Protein AF-I1CIH5-F1 (afdb_monomer_lite)

Radius of gyration: 15.89 Å; chains: 1; bounding box: 38×33×54 Å

Sequence (118 aa):
MNVLSSIPSLPNTFICGDFNARLGDLTGDALVSSRGAAMARWLADRSLTVLNGPLAHGIPTWVGFRDDREMSSIIDMFLTNASLLSPRLDIASDLSLGSDHRLLTLSFSFTQSRASES

Secondary structure (DSSP, 8-state):
--HHHHS---TT-EEEEE----BGGGTT-S-B-HHHHHHHHHHHHHT-EETHHHHSTT--SEEEEETTEEEEE--EEEEE-S--EEEEEEE-SS--SS-SBPPEEEEEE---------

pLDDT: mean 89.74, std 12.35, range [45.0, 98.5]

Organism: Rhizopus delemar (strain RA 99-880 / ATCC MYA-4621 / FGSC 9543 / NRRL 43880) (NCBI:txid246409)

Structure (mmCIF, N/CA/C/O backbone):
data_AF-I1CIH5-F1
#
_entry.id   AF-I1CIH5-F1
#
loop_
_atom_site.group_PDB
_atom_site.id
_atom_site.type_symbol
_atom_site.label_atom_id
_atom_site.label_alt_id
_atom_site.label_comp_id
_atom_site.label_asym_id
_atom_site.label_entity_id
_atom_site.label_seq_id
_atom_site.pdbx_PDB_ins_code
_atom_site.Cartn_x
_atom_site.Cartn_y
_atom_site.Cartn_z
_atom_site.occupancy
_atom_site.B_iso_or_equiv
_atom_site.auth_seq_id
_atom_site.auth_comp_id
_atom_site.auth_asym_id
_atom_site.auth_atom_id
_atom_site.pdbx_PDB_model_num
ATOM 1 N N . MET A 1 1 ? -15.513 17.835 -6.427 1.00 50.91 1 MET A N 1
ATOM 2 C CA . MET A 1 1 ? -15.741 16.819 -5.377 1.00 50.91 1 MET A CA 1
ATOM 3 C C . MET A 1 1 ? -14.695 15.728 -5.579 1.00 50.91 1 MET A C 1
ATOM 5 O O . MET A 1 1 ? -14.593 15.237 -6.694 1.00 50.91 1 MET A O 1
ATOM 9 N N . ASN A 1 2 ? -13.843 15.441 -4.592 1.00 70.88 2 ASN A N 1
ATOM 10 C CA . ASN A 1 2 ? -12.814 14.397 -4.710 1.00 70.88 2 ASN A CA 1
ATOM 11 C C . ASN A 1 2 ? -13.416 13.070 -4.218 1.00 70.88 2 ASN A C 1
ATOM 13 O O . ASN A 1 2 ? -13.958 13.049 -3.117 1.00 70.88 2 ASN A O 1
ATOM 17 N N . VAL A 1 3 ? -13.322 11.977 -4.979 1.00 75.94 3 VAL A N 1
ATOM 18 C CA . VAL A 1 3 ? -13.819 10.649 -4.555 1.00 75.94 3 VAL A CA 1
ATOM 19 C C . VAL A 1 3 ? -13.228 10.204 -3.209 1.00 75.94 3 VAL A C 1
ATOM 21 O O . VAL A 1 3 ? -13.903 9.582 -2.397 1.00 75.94 3 VAL A O 1
ATOM 24 N N . LEU A 1 4 ? -11.998 10.622 -2.898 1.00 76.25 4 LEU A N 1
ATOM 25 C CA . LEU A 1 4 ? -11.377 10.360 -1.600 1.00 76.25 4 LEU A CA 1
ATOM 26 C C . LEU A 1 4 ? -12.134 11.039 -0.445 1.00 76.25 4 LEU A C 1
ATOM 28 O O . LEU A 1 4 ? -12.186 10.520 0.669 1.00 76.25 4 LEU A O 1
ATOM 32 N N . SER A 1 5 ? -12.760 12.192 -0.703 1.00 78.94 5 SER A N 1
ATOM 33 C CA . SER A 1 5 ? -13.527 12.918 0.313 1.00 78.94 5 SER A CA 1
ATOM 34 C C . SER A 1 5 ? -14.870 12.266 0.654 1.00 78.94 5 SER A C 1
ATOM 36 O O . SER A 1 5 ? -15.357 12.477 1.762 1.00 78.94 5 SER A O 1
ATOM 38 N N . SER A 1 6 ? -15.430 11.446 -0.244 1.00 83.94 6 SER A N 1
ATOM 39 C CA . SER A 1 6 ? -16.687 10.720 -0.009 1.00 83.94 6 SER A CA 1
ATOM 40 C C . SER A 1 6 ? -16.513 9.397 0.734 1.00 83.94 6 SER A C 1
ATOM 42 O O . SER A 1 6 ? -17.512 8.809 1.138 1.00 83.94 6 SER A O 1
ATOM 44 N N . ILE A 1 7 ? -15.279 8.914 0.921 1.00 82.56 7 ILE A N 1
ATOM 45 C CA . ILE A 1 7 ? -15.032 7.703 1.712 1.00 82.56 7 ILE A CA 1
ATOM 46 C C . ILE A 1 7 ? -15.338 8.027 3.184 1.00 82.56 7 ILE A C 1
ATOM 48 O O . ILE A 1 7 ? -14.702 8.938 3.741 1.00 82.56 7 ILE A O 1
ATOM 52 N N . PRO A 1 8 ? -16.306 7.331 3.812 1.00 82.62 8 PRO A N 1
ATOM 53 C CA . PRO A 1 8 ? -16.703 7.615 5.182 1.00 82.62 8 PRO A CA 1
ATOM 54 C C . PRO A 1 8 ? -15.562 7.283 6.147 1.00 82.62 8 PRO A C 1
ATOM 56 O O . PRO A 1 8 ? -14.846 6.297 5.977 1.00 82.62 8 PRO A O 1
ATOM 59 N N . SER A 1 9 ? -15.398 8.114 7.176 1.00 82.00 9 SER A N 1
ATOM 60 C CA . SER A 1 9 ? -14.432 7.864 8.247 1.00 82.00 9 SER A CA 1
ATOM 61 C C . SER A 1 9 ? -15.087 6.989 9.313 1.00 82.00 9 SER A C 1
ATOM 63 O O . SER A 1 9 ? -15.709 7.495 10.246 1.00 82.00 9 SER A O 1
ATOM 65 N N . LEU A 1 10 ? -15.020 5.671 9.126 1.00 88.62 10 LEU A N 1
ATOM 66 C CA . LEU A 1 10 ? -15.536 4.690 10.083 1.00 88.62 10 LEU A CA 1
ATOM 67 C C . LEU A 1 10 ? -14.378 4.031 10.843 1.00 88.62 10 LEU A C 1
ATOM 69 O O . LEU A 1 10 ? -13.304 3.843 10.263 1.00 88.62 10 LEU A O 1
ATOM 73 N N . PRO A 1 11 ? -14.558 3.660 12.122 1.00 89.62 11 PRO A N 1
ATOM 74 C CA . PRO A 1 11 ? -13.556 2.882 12.840 1.00 89.62 11 PRO A CA 1
ATOM 75 C C . PRO A 1 11 ? -13.386 1.502 12.197 1.00 89.62 11 PRO A C 1
ATOM 77 O O . PRO A 1 11 ? -14.330 0.950 11.635 1.00 89.62 11 PRO A O 1
ATOM 80 N N . ASN A 1 12 ? -12.190 0.930 12.328 1.00 90.56 12 ASN A N 1
ATOM 81 C CA . ASN A 1 12 ? -11.848 -0.399 11.813 1.00 90.56 12 ASN A CA 1
ATOM 82 C C . ASN A 1 12 ? -12.047 -0.551 10.293 1.00 90.56 12 ASN A C 1
ATOM 84 O O . ASN A 1 12 ? -12.444 -1.609 9.805 1.00 90.56 12 ASN A O 1
ATOM 88 N N . THR A 1 13 ? -11.775 0.514 9.541 1.00 91.44 13 THR A N 1
ATOM 89 C CA . THR A 1 13 ? -11.881 0.523 8.082 1.00 91.44 13 THR A CA 1
ATOM 90 C C . THR A 1 13 ? -10.612 -0.037 7.456 1.00 91.44 13 THR A C 1
ATOM 92 O O . THR A 1 13 ? -9.501 0.325 7.846 1.00 91.44 13 THR A O 1
ATOM 95 N N . PHE A 1 14 ? -10.785 -0.875 6.438 1.00 93.69 14 PHE A N 1
ATOM 96 C CA . PHE A 1 14 ? -9.718 -1.309 5.545 1.00 93.69 14 PHE A CA 1
ATOM 97 C C . PHE A 1 14 ? -10.018 -0.820 4.133 1.00 93.69 14 PHE A C 1
ATOM 99 O O . PHE A 1 14 ? -11.146 -0.940 3.655 1.00 93.69 14 PHE A O 1
ATOM 106 N N . ILE A 1 15 ? -9.005 -0.271 3.471 1.00 94.88 15 ILE A N 1
ATOM 107 C CA . ILE A 1 15 ? -9.071 0.129 2.064 1.00 94.88 15 ILE A CA 1
ATOM 108 C C . ILE A 1 15 ? -7.861 -0.491 1.386 1.00 94.88 15 ILE A C 1
ATOM 110 O O . ILE A 1 15 ? -6.732 -0.250 1.812 1.00 94.88 15 ILE A O 1
ATOM 114 N N . CYS A 1 16 ? -8.083 -1.293 0.353 1.00 96.19 16 CYS A N 1
ATOM 115 C CA . CYS A 1 16 ? -6.999 -1.915 -0.387 1.00 96.19 16 CYS A CA 1
ATOM 116 C C . CYS A 1 16 ? -7.293 -2.020 -1.879 1.00 96.19 16 CYS A C 1
ATOM 118 O O . CYS A 1 16 ? -8.447 -1.952 -2.303 1.00 96.19 16 CYS A O 1
ATOM 120 N N . GLY A 1 17 ? -6.225 -2.167 -2.656 1.00 95.75 17 GLY A N 1
ATOM 121 C CA . GLY A 1 17 ? -6.265 -2.259 -4.113 1.00 95.75 17 GLY A CA 1
ATOM 122 C C . GLY A 1 17 ? -5.238 -1.343 -4.766 1.00 95.75 17 GLY A C 1
ATOM 123 O O . GLY A 1 17 ? -4.376 -0.790 -4.080 1.00 95.75 17 GLY A O 1
ATOM 124 N N . ASP A 1 18 ? -5.361 -1.182 -6.081 1.00 96.62 18 ASP A N 1
ATOM 125 C CA . ASP A 1 18 ? -4.527 -0.292 -6.886 1.00 96.62 18 ASP A CA 1
ATOM 126 C C . ASP A 1 18 ? -4.971 1.171 -6.718 1.00 96.62 18 ASP A C 1
ATOM 128 O O . ASP A 1 18 ? -6.047 1.583 -7.159 1.00 96.62 18 ASP A O 1
ATOM 132 N N . PHE A 1 19 ? -4.127 1.977 -6.078 1.00 96.31 19 PHE A N 1
ATOM 133 C CA . PHE A 1 19 ? -4.346 3.418 -5.926 1.00 96.31 19 PHE A CA 1
ATOM 134 C C . PHE A 1 19 ? -3.765 4.224 -7.089 1.00 96.31 19 PHE A C 1
ATOM 136 O O . PHE A 1 19 ? -4.017 5.430 -7.199 1.00 96.31 19 PHE A O 1
ATOM 143 N N . ASN A 1 20 ? -2.940 3.589 -7.925 1.00 97.06 20 ASN A N 1
ATOM 144 C CA . ASN A 1 20 ? -2.184 4.199 -9.009 1.00 97.06 20 ASN A CA 1
ATOM 145 C C . ASN A 1 20 ? -1.415 5.459 -8.544 1.00 97.06 20 ASN A C 1
ATOM 147 O O . ASN A 1 20 ? -1.291 6.470 -9.252 1.00 97.06 20 ASN A O 1
ATOM 151 N N . ALA A 1 21 ? -0.943 5.417 -7.295 1.00 97.44 21 ALA A N 1
ATOM 152 C CA . ALA A 1 21 ? -0.344 6.521 -6.565 1.00 97.44 21 ALA A CA 1
ATOM 153 C C . ALA A 1 21 ? 0.928 6.040 -5.866 1.00 97.44 21 ALA A C 1
ATOM 155 O O . ALA A 1 21 ? 0.892 5.131 -5.048 1.00 97.44 21 ALA A O 1
ATOM 156 N N . ARG A 1 22 ? 2.050 6.685 -6.184 1.00 98.44 22 ARG A N 1
ATOM 157 C CA . ARG A 1 22 ? 3.368 6.383 -5.610 1.00 98.44 22 ARG A CA 1
ATOM 158 C C . ARG A 1 22 ? 3.670 7.326 -4.451 1.00 98.44 22 ARG A C 1
ATOM 160 O O . ARG A 1 22 ? 3.614 8.546 -4.657 1.00 98.44 22 ARG A O 1
ATOM 167 N N . LEU A 1 23 ? 3.954 6.771 -3.272 1.00 98.19 23 LEU A N 1
ATOM 168 C CA . LEU A 1 23 ? 4.136 7.500 -2.006 1.00 98.19 23 LEU A CA 1
ATOM 169 C C . LEU A 1 23 ? 5.609 7.705 -1.607 1.00 98.19 23 LEU A C 1
ATOM 171 O O . LEU A 1 23 ? 5.876 8.226 -0.524 1.00 98.19 23 LEU A O 1
ATOM 175 N N . GLY A 1 24 ? 6.556 7.350 -2.478 1.00 98.12 24 GLY A N 1
ATOM 176 C CA . GLY A 1 24 ? 7.983 7.538 -2.236 1.00 98.12 24 GLY A CA 1
ATOM 177 C C . GLY A 1 24 ? 8.477 6.795 -0.995 1.00 98.12 24 GLY A C 1
ATOM 178 O O . GLY A 1 24 ? 8.089 5.652 -0.734 1.00 98.12 24 GLY A O 1
ATOM 179 N N . ASP A 1 25 ? 9.269 7.497 -0.186 1.00 98.00 25 ASP A N 1
ATOM 180 C CA . ASP A 1 25 ? 9.905 6.989 1.034 1.00 98.00 25 ASP A CA 1
ATOM 181 C C . ASP A 1 25 ? 8.934 6.329 2.022 1.00 98.00 25 ASP A C 1
ATOM 183 O O . ASP A 1 25 ? 9.323 5.391 2.718 1.00 98.00 25 ASP A O 1
ATOM 187 N N . LEU A 1 26 ? 7.663 6.755 2.059 1.00 97.75 26 LEU A N 1
ATOM 188 C CA . LEU A 1 26 ? 6.653 6.171 2.950 1.00 97.75 26 LEU A CA 1
ATOM 189 C C . LEU A 1 26 ? 6.451 4.671 2.694 1.00 97.75 26 LEU A C 1
ATOM 191 O O . LEU A 1 26 ? 6.202 3.915 3.630 1.00 97.75 26 LEU A O 1
ATOM 195 N N . THR A 1 27 ? 6.558 4.240 1.439 1.00 98.31 27 THR A N 1
ATOM 196 C CA . THR A 1 27 ? 6.448 2.831 1.038 1.00 98.31 27 THR A CA 1
ATOM 197 C C . THR A 1 27 ? 7.778 2.238 0.587 1.00 98.31 27 THR A C 1
ATOM 199 O O . THR A 1 27 ? 7.846 1.037 0.353 1.00 98.31 27 THR A O 1
ATOM 202 N N . GLY A 1 28 ? 8.824 3.055 0.440 1.00 98.19 28 GLY A N 1
ATOM 203 C CA . GLY A 1 28 ? 10.089 2.664 -0.186 1.00 98.19 28 GLY A CA 1
ATOM 204 C C . GLY A 1 28 ? 10.026 2.661 -1.714 1.00 98.19 28 GLY A C 1
ATOM 205 O O . GLY A 1 28 ? 10.834 2.009 -2.368 1.00 98.19 28 GLY A O 1
ATOM 206 N N . ASP A 1 29 ? 9.050 3.363 -2.295 1.00 97.94 29 ASP A N 1
ATOM 207 C CA . ASP A 1 29 ? 8.976 3.556 -3.740 1.00 97.94 29 ASP A CA 1
ATOM 208 C C . ASP A 1 29 ? 10.002 4.622 -4.170 1.00 97.94 29 ASP A C 1
ATOM 210 O O . ASP A 1 29 ? 10.207 5.615 -3.478 1.00 97.94 29 ASP A O 1
ATOM 214 N N . ALA A 1 30 ? 10.635 4.446 -5.331 1.00 96.50 30 ALA A N 1
ATOM 215 C CA . ALA A 1 30 ? 11.623 5.389 -5.850 1.00 96.50 30 ALA A CA 1
ATOM 216 C C . ALA A 1 30 ? 11.064 6.787 -6.188 1.00 96.50 30 ALA A C 1
ATOM 218 O O . ALA A 1 30 ? 11.841 7.736 -6.277 1.00 96.50 30 ALA A O 1
ATOM 219 N N . LEU A 1 31 ? 9.755 6.931 -6.435 1.00 97.31 3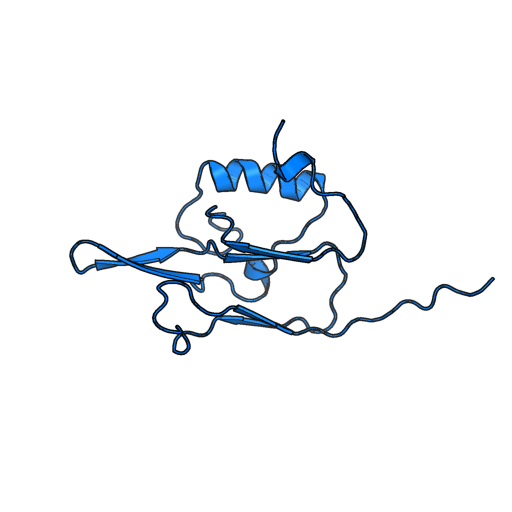1 LEU A N 1
ATOM 220 C CA . LEU A 1 31 ? 9.143 8.197 -6.847 1.00 97.31 31 LEU A CA 1
ATOM 221 C C . LEU A 1 31 ? 7.942 8.573 -5.977 1.00 97.31 31 LEU A C 1
ATOM 223 O O . LEU A 1 31 ? 7.179 7.732 -5.505 1.00 97.31 31 LEU A O 1
ATOM 227 N N . VAL A 1 32 ? 7.697 9.880 -5.894 1.00 98.19 32 VAL A N 1
ATOM 228 C CA . VAL A 1 32 ? 6.418 10.441 -5.454 1.00 98.19 32 VAL A CA 1
ATOM 229 C C . VAL A 1 32 ? 5.663 10.937 -6.680 1.00 98.19 32 VAL A C 1
ATOM 231 O O . VAL A 1 32 ? 6.164 11.746 -7.459 1.00 98.19 32 VAL A O 1
ATOM 234 N N . SER A 1 33 ? 4.436 10.459 -6.857 1.00 97.88 33 SER A N 1
ATOM 235 C CA . SER A 1 33 ? 3.543 10.939 -7.921 1.00 97.88 33 SER A CA 1
ATOM 236 C C . SER A 1 33 ? 2.660 12.094 -7.432 1.00 97.88 33 SER A C 1
ATOM 238 O O . SER A 1 33 ? 2.429 12.238 -6.232 1.00 97.88 33 SER A O 1
ATOM 240 N N . SER A 1 34 ? 2.078 12.881 -8.343 1.00 96.62 34 SER A N 1
ATOM 241 C CA . SER A 1 34 ? 1.091 13.918 -7.983 1.00 96.62 34 SER A CA 1
ATOM 242 C C . SER A 1 34 ? -0.130 13.336 -7.257 1.00 96.62 34 SER A C 1
ATOM 244 O O . SER A 1 34 ? -0.608 13.914 -6.279 1.00 96.62 34 SER A O 1
ATOM 246 N N . ARG A 1 35 ? -0.591 12.150 -7.683 1.00 96.44 35 ARG A N 1
ATOM 247 C CA . ARG A 1 35 ? -1.639 11.377 -6.999 1.00 96.44 35 ARG A CA 1
ATOM 248 C C . ARG A 1 35 ? -1.200 10.943 -5.602 1.00 96.44 35 ARG A C 1
ATOM 250 O O . ARG A 1 35 ? -1.971 11.089 -4.662 1.00 96.44 35 ARG A O 1
ATOM 257 N N . GLY A 1 36 ? 0.051 10.512 -5.451 1.00 97.06 36 GLY A N 1
ATOM 258 C CA . GLY A 1 36 ? 0.654 10.189 -4.156 1.00 97.06 36 GLY A CA 1
ATOM 259 C C . GLY A 1 36 ? 0.703 11.384 -3.208 1.00 97.06 36 GLY A C 1
ATOM 260 O O . GLY A 1 36 ? 0.287 11.271 -2.062 1.00 97.06 36 GLY A O 1
ATOM 261 N N . ALA A 1 37 ? 1.103 12.560 -3.693 1.00 95.69 37 ALA A N 1
ATOM 262 C CA . ALA A 1 37 ? 1.107 13.780 -2.886 1.00 95.69 37 ALA A CA 1
ATOM 263 C C . ALA A 1 37 ? -0.307 14.188 -2.424 1.00 95.69 37 ALA A C 1
ATOM 265 O O . ALA A 1 37 ? -0.492 14.617 -1.284 1.00 95.69 37 ALA A O 1
ATOM 266 N N . ALA A 1 38 ? -1.320 14.038 -3.285 1.00 93.38 38 ALA A N 1
ATOM 267 C CA . ALA A 1 38 ? -2.716 14.278 -2.915 1.00 93.38 38 ALA A CA 1
ATOM 268 C C . ALA A 1 38 ? -3.235 13.236 -1.907 1.00 93.38 38 ALA A C 1
ATOM 270 O O . ALA A 1 38 ? -3.908 13.594 -0.940 1.00 93.38 38 ALA A O 1
ATOM 271 N N . MET A 1 39 ? -2.887 11.963 -2.109 1.00 94.44 39 MET A N 1
ATOM 272 C CA . MET A 1 39 ? -3.227 10.863 -1.210 1.00 94.44 39 MET A CA 1
ATOM 273 C C . MET A 1 39 ? -2.584 11.037 0.170 1.00 94.44 39 MET A C 1
ATOM 275 O O . MET A 1 39 ? -3.268 10.858 1.168 1.00 94.44 39 MET A O 1
ATOM 279 N N . ALA A 1 40 ? -1.322 11.465 0.254 1.00 93.75 40 ALA A N 1
ATOM 280 C CA . ALA A 1 40 ? -0.631 11.711 1.521 1.00 93.75 40 ALA A CA 1
ATOM 281 C C . ALA A 1 40 ? -1.355 12.745 2.401 1.00 93.75 40 ALA A C 1
ATOM 283 O O . ALA A 1 40 ? -1.500 12.541 3.605 1.00 93.75 40 ALA A O 1
ATOM 284 N N . ARG A 1 41 ? -1.882 13.822 1.799 1.00 91.38 41 ARG A N 1
ATOM 285 C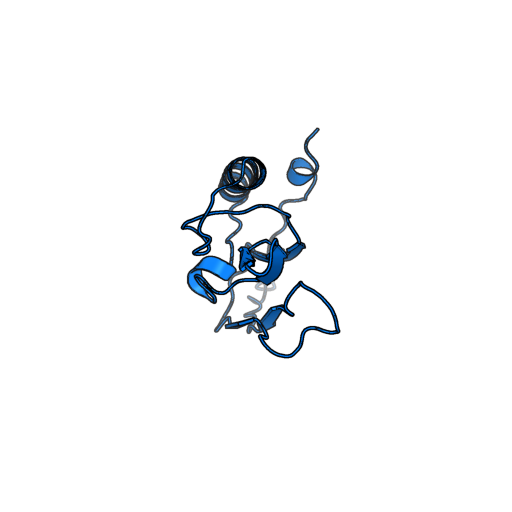 CA . ARG A 1 41 ? -2.710 14.813 2.514 1.00 91.38 41 ARG A CA 1
ATOM 286 C C . ARG A 1 41 ? -4.008 14.187 3.022 1.00 91.38 41 ARG A C 1
ATOM 288 O O . ARG A 1 41 ? -4.360 14.340 4.183 1.00 91.38 41 ARG A O 1
ATOM 295 N N . TRP A 1 42 ? -4.676 13.422 2.162 1.00 91.06 42 TRP A N 1
ATOM 296 C CA . TRP A 1 42 ? -5.914 12.727 2.509 1.00 91.06 42 TRP A CA 1
ATOM 297 C C . TRP A 1 42 ? -5.743 11.693 3.638 1.00 91.06 42 TRP A C 1
ATOM 299 O O . TRP A 1 42 ? -6.632 11.568 4.481 1.00 91.06 42 TRP A O 1
ATOM 309 N N . LEU A 1 43 ? -4.612 10.979 3.669 1.00 92.75 43 LEU A N 1
ATOM 310 C CA . LEU A 1 43 ? -4.258 10.027 4.726 1.00 92.75 43 LEU A CA 1
ATOM 311 C C . LEU A 1 43 ? -4.071 10.733 6.076 1.00 92.75 43 LEU A C 1
ATOM 313 O O . LEU A 1 43 ? -4.608 10.266 7.083 1.00 92.75 43 LEU A O 1
ATOM 317 N N . ALA A 1 44 ? -3.362 11.869 6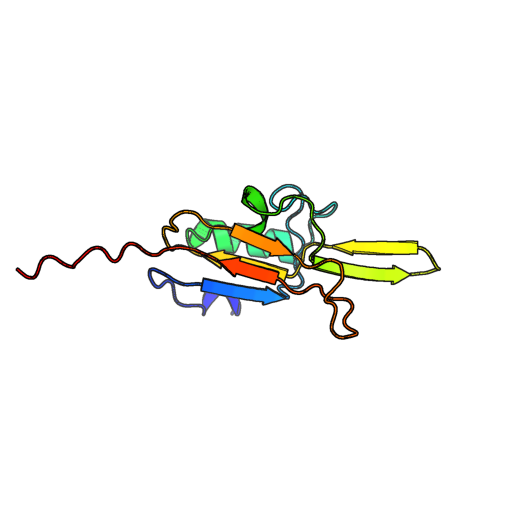.082 1.00 88.06 44 ALA A N 1
ATOM 318 C CA . ALA A 1 44 ? -3.125 12.667 7.285 1.00 88.06 44 ALA A CA 1
ATOM 319 C C . ALA A 1 44 ? -4.440 13.154 7.920 1.00 88.06 44 ALA A C 1
ATOM 321 O O . ALA A 1 44 ? -4.604 13.057 9.135 1.00 88.06 44 ALA A O 1
ATOM 322 N N . ASP A 1 45 ? -5.405 13.579 7.100 1.00 87.81 45 ASP A N 1
ATOM 323 C CA . ASP A 1 45 ? -6.709 14.069 7.568 1.00 87.81 45 ASP A CA 1
ATOM 324 C C . ASP A 1 45 ? -7.606 12.973 8.178 1.00 87.81 45 ASP A C 1
ATOM 326 O O . ASP A 1 45 ? -8.543 13.279 8.915 1.00 87.81 45 ASP A O 1
ATOM 330 N N . ARG A 1 46 ? -7.376 11.694 7.843 1.00 84.75 46 ARG A N 1
ATOM 331 C CA . ARG A 1 46 ? -8.260 10.564 8.205 1.00 84.75 46 ARG A CA 1
ATOM 332 C C . ARG A 1 46 ? -7.637 9.549 9.159 1.00 84.75 46 ARG A C 1
ATOM 334 O O . ARG A 1 46 ? -8.265 8.530 9.441 1.00 84.75 46 ARG A O 1
ATOM 341 N N . SER A 1 47 ? -6.418 9.805 9.634 1.00 86.88 47 SER A N 1
ATOM 342 C CA . SER A 1 47 ? -5.675 8.886 10.509 1.00 86.88 47 SER A CA 1
ATOM 343 C C . SER A 1 47 ? -5.559 7.465 9.928 1.00 86.88 47 SER A C 1
ATOM 345 O O . SER A 1 47 ? -5.597 6.477 10.659 1.00 86.88 47 SER A O 1
ATOM 347 N N . LEU A 1 48 ? -5.435 7.357 8.601 1.00 92.81 48 LEU A N 1
ATOM 348 C CA . LEU A 1 48 ? -5.209 6.088 7.912 1.00 92.81 48 LEU A CA 1
ATOM 349 C C . LEU A 1 48 ? -3.708 5.818 7.818 1.00 92.81 48 LEU A C 1
ATOM 351 O O . LEU A 1 48 ? -2.941 6.654 7.343 1.00 92.81 48 LEU A O 1
ATOM 355 N N . THR A 1 49 ? -3.301 4.621 8.221 1.00 95.06 49 THR A N 1
ATOM 356 C CA . THR A 1 49 ? -1.928 4.134 8.089 1.00 95.06 49 THR A CA 1
ATOM 357 C C . THR A 1 49 ? -1.790 3.312 6.814 1.00 95.06 49 THR A C 1
ATOM 359 O O . THR A 1 49 ? -2.621 2.446 6.549 1.00 95.06 49 THR A O 1
ATOM 362 N N . VAL A 1 50 ? -0.725 3.556 6.047 1.00 98.06 50 VAL A N 1
ATOM 363 C CA . VAL A 1 50 ? -0.329 2.738 4.891 1.00 98.06 50 VAL A CA 1
ATOM 364 C C . VAL A 1 50 ? 0.508 1.568 5.401 1.00 98.06 50 VAL A C 1
ATOM 366 O O . VAL A 1 50 ? 1.658 1.757 5.789 1.00 98.06 50 VAL A O 1
ATOM 369 N N . LEU A 1 51 ? -0.051 0.360 5.413 1.00 98.44 51 LEU A N 1
ATOM 370 C CA . LEU A 1 51 ? 0.595 -0.823 5.994 1.00 98.44 51 LEU A CA 1
ATOM 371 C C . LEU A 1 51 ? 1.809 -1.310 5.194 1.00 98.44 51 LEU A C 1
ATOM 373 O O . LEU A 1 51 ? 2.698 -1.935 5.767 1.00 98.44 51 LEU A O 1
ATOM 377 N N . ASN A 1 52 ? 1.891 -0.987 3.900 1.00 98.50 52 ASN A N 1
ATOM 378 C CA . ASN A 1 52 ? 3.049 -1.319 3.066 1.00 98.50 52 ASN A CA 1
ATOM 379 C C . ASN A 1 52 ? 4.352 -0.732 3.619 1.00 98.50 52 ASN A C 1
ATOM 381 O O . ASN A 1 52 ? 5.383 -1.387 3.534 1.00 98.50 52 ASN A O 1
ATOM 385 N N . GLY A 1 53 ? 4.304 0.463 4.218 1.00 98.25 53 GLY A N 1
ATOM 386 C CA . GLY A 1 53 ? 5.478 1.114 4.798 1.00 98.25 53 GLY A CA 1
ATOM 387 C C . GLY A 1 53 ? 6.145 0.271 5.889 1.00 98.25 53 GLY A C 1
ATOM 388 O O . GLY A 1 53 ? 7.281 -0.147 5.710 1.00 98.25 53 GLY A O 1
ATOM 389 N N . PRO A 1 54 ? 5.471 -0.021 7.012 1.00 98.12 54 PRO A N 1
ATOM 390 C CA . PRO A 1 54 ? 6.075 -0.789 8.097 1.00 98.12 54 PRO A CA 1
ATOM 391 C C . PRO A 1 54 ? 6.199 -2.297 7.825 1.00 98.12 54 PRO A C 1
ATOM 393 O O . PRO A 1 54 ? 7.034 -2.936 8.458 1.00 98.12 54 PRO A O 1
ATOM 396 N N . LEU A 1 55 ? 5.375 -2.885 6.946 1.00 98.38 55 LEU A N 1
ATOM 397 C CA . LEU A 1 55 ? 5.295 -4.350 6.806 1.00 98.38 55 LEU A CA 1
ATOM 398 C C . LEU A 1 55 ? 5.953 -4.911 5.539 1.00 98.38 55 LEU A C 1
ATOM 400 O O . LEU A 1 55 ? 6.271 -6.095 5.516 1.00 98.38 55 LEU A O 1
ATOM 404 N N . ALA A 1 56 ? 6.142 -4.100 4.496 1.00 97.94 56 ALA A N 1
ATOM 405 C CA . ALA A 1 56 ? 6.658 -4.551 3.202 1.00 97.94 56 ALA A CA 1
ATOM 406 C C . ALA A 1 56 ? 7.451 -3.443 2.476 1.00 97.94 56 ALA A C 1
ATOM 408 O O . ALA A 1 56 ? 7.319 -3.259 1.264 1.00 97.94 56 ALA A O 1
ATOM 409 N N . HIS A 1 57 ? 8.244 -2.670 3.229 1.00 98.38 57 HIS A N 1
ATOM 410 C CA . HIS A 1 57 ? 8.965 -1.503 2.711 1.00 98.38 57 HIS A CA 1
ATOM 411 C C . HIS A 1 57 ? 9.857 -1.858 1.518 1.00 98.38 57 HIS A C 1
ATOM 413 O O . HIS A 1 57 ? 10.634 -2.811 1.575 1.00 98.38 57 HIS A O 1
ATOM 419 N N . GLY A 1 58 ? 9.748 -1.084 0.439 1.00 98.06 58 GLY A N 1
ATOM 420 C CA . GLY A 1 58 ? 10.583 -1.222 -0.753 1.00 98.06 58 GLY A CA 1
ATOM 421 C C . GLY A 1 58 ? 10.270 -2.436 -1.628 1.00 98.06 58 GLY A C 1
ATOM 422 O O . GLY A 1 58 ? 10.933 -2.623 -2.645 1.00 98.06 58 GLY A O 1
ATOM 423 N N . ILE A 1 59 ? 9.271 -3.253 -1.280 1.00 97.62 59 ILE A N 1
ATOM 424 C CA . ILE A 1 59 ? 8.884 -4.419 -2.077 1.00 97.62 59 ILE A CA 1
ATOM 425 C C . ILE A 1 59 ? 7.855 -3.981 -3.136 1.00 97.62 59 ILE A C 1
ATOM 427 O O . ILE A 1 59 ? 6.744 -3.588 -2.773 1.00 97.62 59 ILE A O 1
ATOM 431 N N . PRO A 1 60 ? 8.176 -4.053 -4.446 1.00 96.75 60 PRO A N 1
ATOM 432 C CA . PRO A 1 60 ? 7.263 -3.610 -5.496 1.00 96.75 60 PRO A CA 1
ATOM 433 C C . PRO A 1 60 ? 5.982 -4.433 -5.553 1.00 96.75 60 PRO A C 1
ATOM 435 O O . PRO A 1 60 ? 6.033 -5.648 -5.357 1.00 96.75 60 PRO A O 1
ATOM 438 N N . THR A 1 61 ? 4.869 -3.784 -5.894 1.00 96.94 61 THR A N 1
ATOM 439 C CA . THR A 1 61 ? 3.554 -4.425 -6.082 1.00 96.94 61 THR A CA 1
ATOM 440 C C . THR A 1 61 ? 3.157 -4.520 -7.542 1.00 96.94 61 THR A C 1
ATOM 442 O O . THR A 1 61 ? 2.358 -5.371 -7.900 1.00 96.94 61 THR A O 1
ATOM 445 N N . TRP A 1 62 ? 3.767 -3.696 -8.385 1.00 96.12 62 TRP A N 1
ATOM 446 C CA . TRP A 1 62 ? 3.663 -3.763 -9.830 1.00 96.12 62 TRP A CA 1
ATOM 447 C C . TRP A 1 62 ? 5.063 -3.899 -10.423 1.00 96.12 62 TRP A C 1
ATOM 449 O O . TRP A 1 62 ? 5.998 -3.212 -9.988 1.00 96.12 62 TRP A O 1
ATOM 459 N N . VAL A 1 63 ? 5.199 -4.787 -11.406 1.00 94.12 63 VAL A N 1
ATOM 460 C CA . VAL A 1 63 ? 6.420 -4.996 -12.184 1.00 94.12 63 VAL A CA 1
ATOM 461 C C . VAL A 1 63 ? 6.048 -5.134 -13.653 1.00 94.12 63 VAL A C 1
ATOM 463 O O . VAL A 1 63 ? 5.350 -6.066 -14.040 1.00 94.12 63 VAL A O 1
ATOM 466 N N . GLY A 1 64 ? 6.554 -4.225 -14.477 1.00 91.44 64 GLY A N 1
ATOM 467 C CA . GLY A 1 64 ? 6.389 -4.249 -15.924 1.00 91.44 64 GLY A CA 1
ATOM 468 C C . GLY A 1 64 ? 7.720 -4.127 -16.653 1.00 91.44 64 GLY A C 1
ATOM 469 O O . GLY A 1 64 ? 8.780 -3.983 -16.047 1.00 91.44 64 GLY A O 1
ATOM 470 N N . PHE A 1 65 ? 7.662 -4.144 -17.981 1.00 89.88 65 PHE A N 1
ATOM 471 C CA . PHE A 1 65 ? 8.833 -3.997 -18.841 1.00 89.88 65 PHE A CA 1
ATOM 472 C C . PHE A 1 65 ? 8.638 -2.838 -19.809 1.00 89.88 65 PHE A C 1
ATOM 474 O O . PHE A 1 65 ? 7.574 -2.680 -20.409 1.00 89.88 65 PHE A O 1
ATOM 481 N N . ARG A 1 66 ? 9.684 -2.033 -19.979 1.00 88.81 66 ARG A N 1
ATOM 482 C CA . ARG A 1 66 ? 9.753 -0.995 -21.006 1.00 88.81 66 ARG A CA 1
ATOM 483 C C . ARG A 1 66 ? 11.139 -1.015 -21.627 1.00 88.81 66 ARG A C 1
ATOM 485 O O . ARG A 1 66 ? 12.116 -0.867 -20.903 1.00 88.81 66 ARG A O 1
ATOM 492 N N . ASP A 1 67 ? 11.208 -1.168 -22.947 1.00 91.56 67 ASP A N 1
ATOM 493 C CA . ASP A 1 67 ? 12.471 -1.199 -23.699 1.00 91.56 67 ASP A CA 1
ATOM 494 C C . ASP A 1 67 ? 13.477 -2.214 -23.099 1.00 91.56 67 ASP A C 1
ATOM 496 O O . ASP A 1 67 ? 14.619 -1.872 -22.805 1.00 91.56 67 ASP A O 1
ATOM 500 N N . ASP A 1 68 ? 13.008 -3.441 -22.823 1.00 90.00 68 ASP A N 1
ATOM 501 C CA . ASP A 1 68 ? 13.743 -4.541 -22.159 1.00 90.00 68 ASP A CA 1
ATOM 502 C C . ASP A 1 68 ? 14.289 -4.236 -20.753 1.00 90.00 68 ASP A C 1
ATOM 504 O O . ASP A 1 68 ? 15.042 -5.018 -20.169 1.00 90.00 68 ASP A O 1
ATOM 508 N N . ARG A 1 69 ? 13.871 -3.118 -20.156 1.00 91.31 69 ARG A N 1
ATOM 509 C CA . ARG A 1 69 ? 14.192 -2.761 -18.779 1.00 91.31 69 ARG A CA 1
ATOM 510 C C . ARG A 1 69 ? 13.008 -3.047 -17.867 1.00 91.31 69 ARG A C 1
ATOM 512 O O . ARG A 1 69 ? 11.902 -2.554 -18.096 1.00 91.31 69 ARG A O 1
ATOM 519 N N . GLU A 1 70 ? 13.268 -3.789 -16.794 1.00 90.94 70 GLU A N 1
ATOM 520 C CA . GLU A 1 70 ? 12.300 -3.964 -15.714 1.00 90.94 70 GLU A CA 1
ATOM 521 C C . GLU A 1 70 ? 12.009 -2.608 -15.056 1.00 90.94 70 GLU A C 1
ATOM 523 O O . GLU A 1 70 ? 12.908 -1.850 -14.673 1.00 90.94 70 GLU A O 1
ATOM 528 N N . MET A 1 71 ? 10.726 -2.297 -14.951 1.00 94.44 71 MET A N 1
ATOM 529 C CA . MET A 1 71 ? 10.194 -1.158 -14.229 1.00 94.44 71 MET A CA 1
ATOM 530 C C . MET A 1 71 ? 9.325 -1.667 -13.096 1.00 94.44 71 MET A C 1
ATOM 532 O O . MET A 1 71 ? 8.583 -2.630 -13.257 1.00 94.44 71 MET A O 1
ATOM 536 N N . SER A 1 72 ? 9.370 -0.985 -11.960 1.00 96.19 72 SER A N 1
ATOM 537 C CA . SER A 1 72 ? 8.582 -1.385 -10.807 1.00 96.19 72 SER A CA 1
ATOM 538 C C . SER A 1 72 ? 8.052 -0.183 -10.033 1.00 96.19 72 SER A C 1
ATOM 540 O O . SER A 1 72 ? 8.588 0.934 -10.104 1.00 96.19 72 SER A O 1
ATOM 542 N N . SER A 1 73 ? 6.948 -0.407 -9.330 1.00 97.69 73 SER A N 1
ATOM 543 C CA . SER A 1 73 ? 6.327 0.579 -8.451 1.00 97.69 73 SER A CA 1
ATOM 544 C C . SER A 1 73 ? 5.551 -0.089 -7.324 1.00 97.69 73 SER A C 1
ATOM 546 O O . 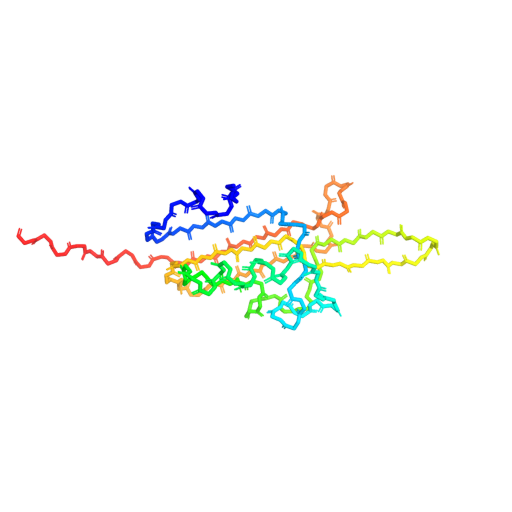SER A 1 73 ? 5.178 -1.260 -7.405 1.00 97.69 73 SER A O 1
ATOM 548 N N . ILE A 1 74 ? 5.289 0.684 -6.278 1.00 98.50 74 ILE A N 1
ATOM 549 C CA . ILE A 1 74 ? 4.412 0.336 -5.167 1.00 98.50 74 ILE A CA 1
ATOM 550 C C . ILE A 1 74 ? 3.167 1.210 -5.307 1.00 98.50 74 ILE A C 1
ATOM 552 O O . ILE A 1 74 ? 3.192 2.405 -5.009 1.00 98.50 74 ILE A O 1
ATOM 556 N N . ILE A 1 75 ? 2.103 0.612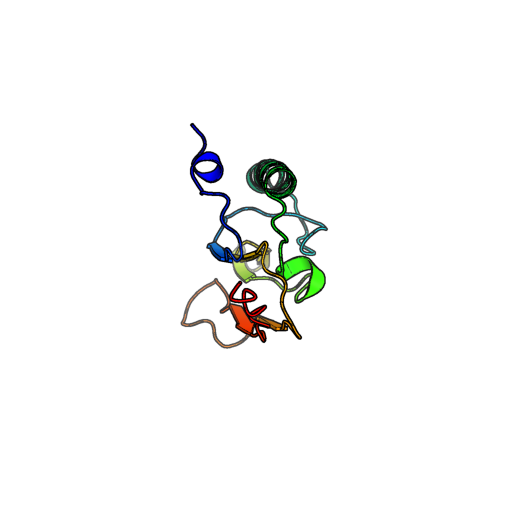 -5.835 1.00 98.12 75 ILE A N 1
ATOM 557 C CA . ILE A 1 75 ? 0.832 1.291 -6.143 1.00 98.12 75 ILE A CA 1
ATOM 558 C C . ILE A 1 75 ? -0.383 0.551 -5.582 1.00 98.12 75 ILE A C 1
ATOM 560 O O . ILE A 1 75 ? -1.419 1.176 -5.354 1.00 98.12 75 ILE A O 1
ATOM 564 N N . ASP A 1 76 ? -0.228 -0.736 -5.273 1.00 97.88 76 ASP A N 1
ATOM 565 C CA . ASP A 1 76 ? -1.213 -1.538 -4.562 1.00 97.88 76 ASP A CA 1
ATOM 566 C C . ASP A 1 76 ? -0.928 -1.454 -3.068 1.00 97.88 76 ASP A C 1
ATOM 568 O O . ASP A 1 76 ? 0.183 -1.732 -2.611 1.00 97.88 76 ASP A O 1
ATOM 572 N N . MET A 1 77 ? -1.906 -1.033 -2.275 1.00 98.25 77 MET A N 1
ATOM 573 C CA . MET A 1 77 ? -1.660 -0.776 -0.857 1.00 98.25 77 MET A CA 1
ATOM 574 C C . MET A 1 77 ? -2.765 -1.313 0.033 1.00 98.25 77 MET A C 1
ATOM 576 O O . MET A 1 77 ? -3.902 -1.476 -0.398 1.00 98.25 77 MET A O 1
ATOM 580 N N . PHE A 1 78 ? -2.427 -1.551 1.297 1.00 98.19 78 PHE A N 1
ATOM 581 C CA . PHE A 1 78 ? -3.396 -1.714 2.373 1.00 98.19 78 PHE A CA 1
ATOM 582 C C . PHE A 1 78 ? -3.365 -0.486 3.278 1.00 98.19 78 PHE A C 1
ATOM 584 O O . PHE A 1 78 ? -2.318 -0.118 3.810 1.00 98.19 78 PHE A O 1
ATOM 591 N N . LEU A 1 79 ? -4.527 0.129 3.471 1.00 96.62 79 LEU A N 1
ATOM 592 C CA . LEU A 1 79 ? -4.739 1.256 4.368 1.00 96.62 79 LEU A CA 1
ATOM 593 C C . LEU A 1 79 ? -5.678 0.843 5.490 1.00 96.62 79 LEU A C 1
ATOM 595 O O . LEU A 1 79 ? -6.684 0.177 5.236 1.00 96.62 79 LEU A O 1
ATOM 599 N N . THR A 1 80 ? -5.404 1.285 6.713 1.00 95.38 80 THR A N 1
ATOM 600 C CA . THR A 1 80 ? -6.338 1.063 7.817 1.00 95.38 80 THR A CA 1
ATOM 601 C C . THR A 1 80 ? -6.227 2.107 8.919 1.00 95.38 80 THR A C 1
ATOM 603 O O . THR A 1 80 ? -5.176 2.715 9.110 1.00 95.38 80 THR A O 1
ATOM 606 N N . ASN A 1 81 ? -7.319 2.297 9.655 1.00 93.50 81 ASN A N 1
ATOM 607 C CA . ASN A 1 81 ? -7.334 2.955 10.964 1.00 93.50 81 ASN A CA 1
ATOM 608 C C . ASN A 1 81 ? -7.621 1.959 12.108 1.00 93.50 81 ASN A C 1
ATOM 610 O O . ASN A 1 81 ? -7.879 2.374 13.236 1.00 93.50 81 ASN A O 1
ATOM 614 N N . ALA A 1 82 ? -7.620 0.654 11.818 1.00 92.56 82 ALA A N 1
ATOM 615 C CA . ALA A 1 82 ? -7.779 -0.400 12.807 1.00 92.56 82 ALA A CA 1
ATOM 616 C C . ALA A 1 82 ? -6.466 -0.642 13.564 1.00 92.56 82 ALA A C 1
ATOM 618 O O . ALA A 1 82 ? -5.380 -0.629 12.979 1.00 92.56 82 ALA A O 1
ATOM 619 N N . SER A 1 83 ? -6.573 -0.961 14.851 1.00 92.19 83 SER A N 1
ATOM 620 C CA . SER A 1 83 ? -5.454 -1.505 15.621 1.00 92.19 83 SER A CA 1
ATOM 621 C C . SER A 1 83 ? -5.294 -2.991 15.304 1.00 92.19 83 SER A C 1
ATOM 623 O O . SER A 1 83 ? -6.176 -3.791 15.616 1.00 92.19 83 SER A O 1
ATOM 625 N N . LEU A 1 84 ? -4.174 -3.362 14.682 1.00 93.44 84 LEU A N 1
ATOM 626 C CA . LEU A 1 84 ? -3.889 -4.743 14.286 1.00 93.44 84 LEU A CA 1
ATOM 627 C C . LEU A 1 84 ? -2.953 -5.420 15.286 1.00 93.44 84 LEU A C 1
ATOM 629 O O . LEU A 1 84 ? -1.956 -4.829 15.701 1.00 93.44 84 LEU A O 1
ATOM 633 N N . LEU A 1 85 ? -3.224 -6.683 15.617 1.00 94.75 85 LEU A N 1
ATOM 634 C CA . LEU A 1 85 ? -2.285 -7.521 16.358 1.00 94.75 85 LEU A CA 1
ATOM 635 C C . LEU A 1 85 ? -1.516 -8.429 15.410 1.00 94.75 85 LEU A C 1
ATOM 637 O O . LEU A 1 85 ? -2.113 -9.113 14.578 1.00 94.75 85 LEU A O 1
ATOM 641 N N . SER A 1 86 ? -0.194 -8.448 15.576 1.00 95.75 86 SER A N 1
ATOM 642 C CA . SER A 1 86 ? 0.730 -9.259 14.775 1.00 95.75 86 SER A CA 1
ATOM 643 C C . SER A 1 86 ? 0.458 -9.179 13.261 1.00 95.75 86 SER A C 1
ATOM 645 O O . SER A 1 86 ? 0.327 -10.224 12.621 1.00 95.75 86 SER A O 1
ATOM 647 N N . PRO A 1 87 ? 0.321 -7.970 12.676 1.00 97.38 87 PRO A N 1
ATOM 648 C CA . PRO A 1 87 ? 0.037 -7.855 11.257 1.00 97.38 87 PRO A CA 1
ATOM 649 C C . PRO A 1 87 ? 1.232 -8.324 10.423 1.00 97.38 87 PRO A C 1
ATOM 651 O O . PRO A 1 87 ? 2.385 -8.028 10.735 1.00 97.38 87 PRO A O 1
ATOM 654 N N . ARG A 1 88 ? 0.937 -9.016 9.327 1.00 98.12 88 ARG A N 1
ATOM 655 C CA . ARG A 1 88 ? 1.897 -9.440 8.309 1.00 98.12 88 ARG A CA 1
ATOM 656 C C . ARG A 1 88 ? 1.338 -9.105 6.936 1.00 98.12 88 ARG A C 1
ATOM 658 O O . ARG A 1 88 ? 0.180 -9.411 6.660 1.00 98.12 88 ARG A O 1
ATOM 665 N N . LEU A 1 89 ? 2.162 -8.491 6.094 1.00 98.12 89 LEU A N 1
ATOM 666 C CA . LEU A 1 89 ? 1.837 -8.211 4.701 1.00 98.12 89 LEU A CA 1
ATOM 667 C C . LEU A 1 89 ? 2.839 -8.940 3.810 1.00 98.12 89 LEU A C 1
ATOM 669 O O . LEU A 1 89 ? 4.021 -8.613 3.814 1.00 98.12 89 LEU A O 1
ATOM 673 N N . ASP A 1 90 ? 2.351 -9.915 3.055 1.00 96.88 90 ASP A N 1
ATOM 674 C CA . ASP A 1 90 ? 3.151 -10.674 2.102 1.00 96.88 90 ASP A CA 1
ATOM 675 C C . ASP A 1 90 ? 2.855 -10.214 0.679 1.00 96.88 90 ASP A C 1
ATOM 677 O O . ASP A 1 90 ? 1.694 -10.059 0.298 1.00 96.88 90 ASP A O 1
ATOM 681 N N . ILE A 1 91 ? 3.910 -10.021 -0.111 1.00 95.56 91 ILE A N 1
ATOM 682 C CA . ILE A 1 91 ? 3.823 -9.666 -1.528 1.00 95.56 91 ILE A CA 1
ATOM 683 C C . ILE A 1 91 ? 4.436 -10.815 -2.316 1.00 95.56 91 ILE A C 1
ATOM 685 O O . ILE A 1 91 ? 5.643 -11.046 -2.248 1.00 95.56 91 ILE A O 1
ATOM 689 N N . ALA A 1 92 ? 3.602 -11.560 -3.037 1.00 91.75 92 ALA A N 1
ATOM 690 C CA . ALA A 1 92 ? 4.054 -12.737 -3.761 1.00 91.75 92 ALA A CA 1
ATOM 691 C C . ALA A 1 92 ? 4.865 -12.338 -5.001 1.00 91.75 92 ALA A C 1
ATOM 693 O O . ALA A 1 92 ? 4.400 -11.563 -5.837 1.00 91.75 92 ALA A O 1
ATOM 694 N N . SER A 1 93 ? 6.073 -12.883 -5.137 1.00 82.31 93 SER A N 1
ATOM 695 C CA . SER A 1 93 ? 6.952 -12.634 -6.286 1.00 82.31 93 SER A CA 1
ATOM 696 C C . SER A 1 93 ? 6.717 -13.589 -7.459 1.00 82.31 93 SER A C 1
ATOM 698 O O . SER A 1 93 ? 7.117 -13.280 -8.575 1.00 82.31 93 SER A O 1
ATOM 700 N N . ASP A 1 94 ? 6.102 -14.743 -7.203 1.00 78.31 94 ASP A N 1
ATOM 701 C CA . ASP A 1 94 ? 5.954 -15.884 -8.116 1.00 78.31 94 ASP A CA 1
ATOM 702 C C . ASP A 1 94 ? 4.488 -16.264 -8.397 1.00 78.31 94 ASP A C 1
ATOM 704 O O . ASP A 1 94 ? 4.217 -17.079 -9.276 1.00 78.31 94 ASP A O 1
ATOM 708 N N . LEU A 1 95 ? 3.534 -15.649 -7.690 1.00 68.69 95 LEU A N 1
ATOM 709 C CA . LEU A 1 95 ? 2.092 -15.880 -7.844 1.00 68.69 95 LEU A CA 1
ATOM 710 C C . LEU A 1 95 ? 1.397 -14.730 -8.584 1.00 68.69 95 LEU A C 1
ATOM 712 O O . LEU A 1 95 ? 0.316 -14.280 -8.197 1.00 68.69 95 LEU A O 1
ATOM 716 N N . SER A 1 96 ? 2.010 -14.233 -9.655 1.00 65.88 96 SER A N 1
ATOM 717 C CA . SER A 1 96 ? 1.305 -13.395 -10.616 1.00 65.88 96 SER A CA 1
ATOM 718 C C . SER A 1 96 ? 0.474 -14.307 -11.514 1.00 65.88 96 SER A C 1
ATOM 720 O O . SER A 1 96 ? 1.009 -15.090 -12.292 1.00 65.88 96 SER A O 1
ATOM 722 N N . LEU A 1 97 ? -0.853 -14.242 -11.413 1.00 72.31 97 LEU A N 1
ATOM 723 C CA . LEU A 1 97 ? -1.793 -15.006 -12.249 1.00 72.31 97 LEU A CA 1
ATOM 724 C C . LEU A 1 97 ? -1.782 -14.516 -13.719 1.00 72.31 97 LEU A C 1
ATOM 726 O O . LEU A 1 97 ? -2.819 -14.161 -14.268 1.00 72.31 97 LEU A O 1
ATOM 730 N N . GLY A 1 98 ? -0.603 -14.408 -14.337 1.00 80.56 98 GLY A N 1
ATOM 731 C CA . GLY A 1 98 ? -0.377 -13.722 -15.611 1.00 80.56 9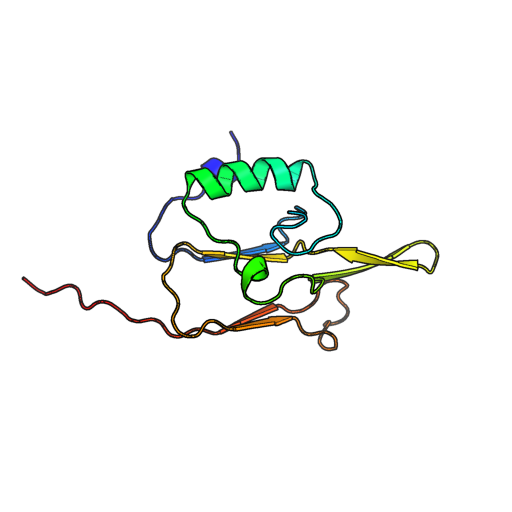8 GLY A CA 1
ATOM 732 C C . GLY A 1 98 ? -0.472 -12.192 -15.534 1.00 80.56 98 GLY A C 1
ATOM 733 O O . GLY A 1 98 ? -0.533 -11.550 -16.577 1.00 80.56 98 GLY A O 1
ATOM 734 N N . SER A 1 99 ? -0.509 -11.615 -14.327 1.00 89.44 99 SER A N 1
ATOM 735 C CA . SER A 1 99 ? -0.617 -10.168 -14.087 1.00 89.44 99 SER A CA 1
ATOM 736 C C . SER A 1 99 ? 0.754 -9.512 -13.890 1.00 89.44 99 SER A C 1
ATOM 738 O O . SER A 1 99 ? 1.670 -10.124 -13.344 1.00 89.44 99 SER A O 1
ATOM 740 N N . ASP A 1 100 ? 0.889 -8.251 -14.281 1.00 92.19 100 ASP A N 1
ATOM 741 C CA . ASP A 1 100 ? 2.009 -7.378 -13.908 1.00 92.19 100 ASP A CA 1
ATOM 742 C C . ASP A 1 100 ? 1.879 -6.840 -12.467 1.00 92.19 100 ASP A C 1
ATOM 744 O O . ASP A 1 100 ? 2.856 -6.374 -11.876 1.00 92.19 100 ASP A O 1
ATOM 748 N N . HIS A 1 101 ? 0.700 -6.983 -11.856 1.00 94.94 101 HIS A N 1
ATOM 749 C CA . HIS A 1 101 ? 0.495 -6.793 -10.422 1.00 94.94 101 HIS A CA 1
ATOM 750 C C . HIS A 1 101 ? 0.779 -8.077 -9.634 1.00 94.94 101 HIS A C 1
ATOM 752 O O . HIS A 1 101 ? 0.339 -9.178 -9.984 1.00 94.94 101 HIS A O 1
ATOM 758 N N . ARG A 1 102 ? 1.474 -7.918 -8.510 1.00 94.44 102 ARG A N 1
ATOM 759 C CA . ARG A 1 102 ? 1.738 -8.968 -7.529 1.00 94.44 102 ARG A CA 1
ATOM 760 C C . ARG A 1 102 ? 0.556 -9.127 -6.582 1.00 94.44 102 ARG A C 1
ATOM 762 O O . ARG A 1 102 ? -0.117 -8.163 -6.230 1.00 94.44 102 ARG A O 1
ATOM 769 N N . LEU A 1 103 ? 0.333 -10.356 -6.124 1.00 94.62 103 LEU A N 1
ATOM 770 C CA . LEU A 1 103 ? -0.662 -10.641 -5.097 1.00 94.62 103 LEU A CA 1
ATOM 771 C C . LEU A 1 103 ? -0.176 -10.127 -3.735 1.00 94.62 103 LEU A C 1
ATOM 773 O O . LEU A 1 103 ? 0.918 -10.481 -3.293 1.00 94.62 103 LEU A O 1
ATOM 777 N N . LEU A 1 104 ? -1.012 -9.342 -3.054 1.00 96.12 104 LEU A N 1
ATOM 778 C CA . LEU A 1 104 ? -0.778 -8.880 -1.687 1.00 96.12 104 LEU A CA 1
ATOM 779 C C . LEU A 1 104 ? -1.697 -9.637 -0.724 1.00 96.12 104 LEU A C 1
ATOM 781 O O . LEU A 1 104 ? -2.909 -9.683 -0.929 1.00 96.12 104 LEU A O 1
ATOM 785 N N . THR A 1 105 ? -1.136 -10.177 0.356 1.00 96.75 105 THR A N 1
ATOM 786 C CA . THR A 1 105 ? -1.891 -10.869 1.409 1.00 96.75 105 THR A CA 1
ATOM 787 C C . THR A 1 105 ? -1.635 -10.208 2.755 1.00 96.75 105 THR A C 1
ATOM 789 O O . THR A 1 105 ? -0.521 -10.258 3.271 1.00 96.75 105 THR A O 1
ATOM 792 N N . LEU A 1 106 ? -2.671 -9.606 3.341 1.00 97.88 106 LEU A N 1
ATOM 793 C CA . LEU A 1 106 ? -2.634 -9.080 4.705 1.00 97.88 106 LEU A CA 1
ATOM 794 C C . LEU A 1 106 ? -3.232 -10.112 5.670 1.00 97.88 106 LEU A C 1
ATOM 796 O O . LEU A 1 106 ? -4.392 -10.493 5.530 1.00 97.88 106 LEU A O 1
ATOM 800 N N . SER A 1 107 ? -2.458 -10.525 6.669 1.00 97.69 107 SER A N 1
ATOM 801 C CA . SER A 1 107 ? -2.908 -11.373 7.780 1.00 97.69 107 SER A CA 1
ATOM 802 C C . SER A 1 107 ? -2.729 -10.637 9.101 1.00 97.69 107 SER A C 1
ATOM 804 O O . SER A 1 107 ? -1.711 -9.983 9.311 1.00 97.69 107 SER A O 1
ATOM 806 N N . PHE A 1 108 ? -3.706 -10.726 9.997 1.00 96.38 108 PHE A N 1
ATOM 807 C CA . PHE A 1 108 ? -3.658 -10.085 11.310 1.00 96.38 108 PHE A CA 1
ATOM 808 C C . PHE A 1 108 ? -4.620 -10.770 12.280 1.00 96.38 108 PHE A C 1
ATOM 810 O O . PHE A 1 108 ? -5.570 -11.438 11.871 1.00 96.38 108 PHE A O 1
ATOM 817 N N . SER A 1 109 ? -4.397 -10.543 13.570 1.00 93.44 109 SER A N 1
ATOM 818 C CA . SER A 1 109 ? -5.350 -10.856 14.630 1.00 93.44 109 SER A CA 1
ATOM 819 C C . SER A 1 109 ? -6.088 -9.590 15.059 1.00 93.44 109 SER A C 1
ATOM 821 O O . SER A 1 109 ? -5.516 -8.498 15.090 1.00 93.44 109 SER A O 1
ATOM 823 N N . PHE A 1 110 ? -7.364 -9.735 15.414 1.00 81.50 110 PHE A N 1
ATOM 824 C CA . PHE A 1 110 ? -8.197 -8.638 15.898 1.00 81.50 110 PHE A CA 1
ATOM 825 C C . PHE A 1 110 ? -8.544 -8.867 17.370 1.00 81.50 110 PHE A C 1
ATOM 827 O O . PHE A 1 110 ? -9.178 -9.864 17.712 1.00 81.50 110 PHE A O 1
ATOM 834 N N . THR A 1 111 ? -8.158 -7.948 18.258 1.00 70.38 111 THR A N 1
ATOM 835 C CA . THR A 1 111 ? -8.786 -7.878 19.583 1.00 70.38 111 THR A CA 1
ATOM 836 C C . THR A 1 111 ? -10.082 -7.117 19.451 1.00 70.38 111 THR A C 1
ATOM 838 O O . THR A 1 111 ? -10.080 -5.892 19.351 1.00 70.38 111 THR A O 1
ATOM 841 N N . GLN A 1 112 ? -11.199 -7.833 19.494 1.00 62.56 112 GLN A N 1
ATOM 842 C CA . GLN A 1 112 ? -12.468 -7.187 19.764 1.00 62.56 112 GLN A CA 1
ATOM 843 C C . GLN A 1 112 ? -12.420 -6.717 21.221 1.00 62.56 112 GLN A C 1
ATOM 845 O O . GLN A 1 112 ? -12.452 -7.535 22.143 1.00 62.56 112 GLN A O 1
ATOM 850 N N . SER A 1 113 ? -12.305 -5.408 21.452 1.00 58.81 113 SER A N 1
ATOM 851 C CA . SER A 1 113 ? -12.695 -4.867 22.747 1.00 58.81 113 SER A CA 1
ATOM 852 C C . SER A 1 113 ? -14.163 -5.241 22.920 1.00 58.81 113 SER A C 1
ATOM 854 O O . SER A 1 113 ? -15.018 -4.811 22.144 1.00 58.81 113 SER A O 1
ATOM 856 N N . ARG A 1 114 ? -14.466 -6.113 23.890 1.00 51.66 114 ARG A N 1
ATOM 857 C CA . ARG A 1 114 ? -15.848 -6.269 24.339 1.00 51.66 114 ARG A CA 1
ATOM 858 C C . ARG A 1 114 ? -16.298 -4.864 24.708 1.00 51.66 114 ARG A C 1
ATOM 860 O O . ARG A 1 114 ? -15.709 -4.263 25.607 1.00 51.66 114 ARG A O 1
ATOM 867 N N . ALA A 1 115 ? -17.286 -4.330 23.993 1.00 53.88 115 ALA A N 1
ATOM 868 C CA . ALA A 1 115 ? -18.072 -3.253 24.557 1.00 53.88 115 ALA A CA 1
ATOM 869 C C . ALA A 1 115 ? -18.516 -3.783 25.920 1.00 53.88 115 ALA A C 1
ATOM 871 O O . ALA A 1 115 ? -19.100 -4.865 25.999 1.00 53.88 115 ALA A O 1
ATOM 872 N N . SER A 1 116 ? -18.105 -3.113 26.991 1.00 49.56 116 SER A N 1
ATOM 873 C CA . SER A 1 116 ? -18.696 -3.352 28.294 1.00 49.56 116 SER A CA 1
ATOM 874 C C . SER A 1 116 ? -20.192 -3.143 28.102 1.00 49.56 116 SER A C 1
ATOM 876 O O . SER A 1 116 ? -20.617 -2.013 27.866 1.00 49.56 116 SER A O 1
ATOM 878 N N . GLU A 1 117 ? -20.956 -4.233 28.100 1.00 48.25 117 GLU A N 1
ATOM 879 C CA . GLU A 1 117 ? -22.396 -4.173 28.296 1.00 48.25 117 GLU A CA 1
ATOM 880 C C . GLU A 1 117 ? -22.582 -3.529 29.671 1.00 48.25 117 GLU A C 1
ATOM 882 O O . GLU A 1 117 ? -22.270 -4.128 30.701 1.00 48.25 117 GLU A O 1
ATOM 887 N N . SER A 1 118 ? -22.923 -2.241 29.651 1.00 45.00 118 SER A N 1
ATOM 888 C CA . SER A 1 118 ? -23.397 -1.483 30.805 1.00 45.00 118 SER A CA 1
ATOM 889 C C . SER A 1 118 ? -24.855 -1.811 31.066 1.00 45.00 118 SER A C 1
ATOM 891 O O . SER A 1 118 ? -25.606 -1.792 30.061 1.00 45.00 118 SER A O 1
#

Foldseek 3Di:
DDPLVPPDLDAWDKDWDFQVAAQPLQLQWPDGDPSNVVVVVSCVVRVKHWCNRVAPHNPFFFWDDDPNDIDTGHGTTMIHPYDWAPKHWDWDPPPDPVHRGTDIDIDTDHDDPPPPPD

InterPro domains:
  IPR005135 Endonuclease/exonuclease/phosphatase [PF14529] (8-103)
  IPR036691 Endonuclease/exonuclease/phosphatase superfamily [G3DSA:3.60.10.10] (1-109)
  IPR036691 Endonuclease/exonuclease/phosphatase superfamily [SSF56219] (12-109)